Protein AF-A0A352AHE9-F1 (afdb_monomer_lite)

Sequence (67 aa):
MQTPLELCLLWNKTRQRQVPEAVIVEFYGYLQEFPPQVSDGLVAIHSVPVTPEGIDCSGVGLKFMGV

Radius of gyration: 14.29 Å; chains: 1; bounding box: 25×32×32 Å

Structure (mmCIF, N/CA/C/O backbone):
data_AF-A0A352AHE9-F1
#
_entry.id   AF-A0A352AHE9-F1
#
loop_
_atom_site.group_PDB
_atom_site.id
_atom_site.type_symbol
_atom_site.label_atom_id
_atom_site.label_alt_id
_atom_site.label_comp_id
_atom_site.label_asym_id
_atom_site.label_entity_id
_atom_site.label_seq_id
_atom_site.pdbx_PDB_ins_code
_atom_site.Cartn_x
_atom_site.Cartn_y
_atom_site.Cartn_z
_atom_site.occupancy
_atom_site.B_iso_or_equiv
_atom_site.auth_seq_id
_atom_site.auth_comp_id
_atom_site.auth_asym_id
_atom_site.auth_atom_id
_atom_site.pdbx_PDB_model_num
ATOM 1 N N . MET A 1 1 ? 4.343 -0.772 -2.887 1.00 68.94 1 MET A N 1
ATOM 2 C CA . MET A 1 1 ? 4.438 0.117 -1.705 1.00 68.94 1 MET A CA 1
ATOM 3 C C . MET A 1 1 ? 4.771 -0.760 -0.506 1.00 68.94 1 MET A C 1
ATOM 5 O O . MET A 1 1 ? 4.171 -1.820 -0.411 1.00 68.94 1 MET A O 1
ATOM 9 N N . GLN A 1 2 ? 5.726 -0.384 0.349 1.00 83.56 2 GLN A N 1
ATOM 10 C CA . GLN A 1 2 ? 6.180 -1.226 1.478 1.00 83.56 2 GLN A CA 1
ATOM 11 C C . GLN A 1 2 ? 5.692 -0.717 2.846 1.00 83.56 2 GLN A C 1
ATOM 13 O O . GLN A 1 2 ? 6.304 -0.992 3.873 1.00 83.56 2 GLN A O 1
ATOM 18 N N . THR A 1 3 ? 4.608 0.060 2.873 1.00 90.62 3 THR A N 1
ATOM 19 C CA . THR A 1 3 ? 4.076 0.639 4.111 1.00 90.62 3 THR A CA 1
ATOM 20 C C . THR A 1 3 ? 3.679 -0.465 5.099 1.00 90.62 3 THR A C 1
ATOM 22 O O . THR A 1 3 ? 2.924 -1.361 4.712 1.00 90.62 3 THR A O 1
ATOM 25 N N . PRO A 1 4 ? 4.134 -0.413 6.364 1.00 92.50 4 PRO A N 1
ATOM 26 C CA . PRO A 1 4 ? 3.740 -1.388 7.376 1.00 92.50 4 PRO A CA 1
ATOM 27 C C . PRO A 1 4 ? 2.221 -1.425 7.585 1.00 92.50 4 PRO A C 1
ATOM 29 O O . PRO A 1 4 ? 1.567 -0.379 7.604 1.00 92.50 4 PRO A O 1
ATOM 32 N N . LEU A 1 5 ? 1.664 -2.623 7.792 1.00 95.31 5 LEU A N 1
ATOM 33 C CA . LEU A 1 5 ? 0.224 -2.827 7.993 1.00 95.31 5 LEU A CA 1
ATOM 34 C C . LEU A 1 5 ? -0.330 -1.967 9.140 1.00 95.31 5 LEU A C 1
ATOM 36 O O . LEU A 1 5 ? -1.368 -1.325 8.994 1.00 95.31 5 LEU A O 1
ATOM 40 N N . GLU A 1 6 ? 0.392 -1.902 10.257 1.00 95.25 6 GLU A N 1
ATOM 41 C CA . GLU A 1 6 ? 0.023 -1.108 11.436 1.00 95.25 6 GLU A CA 1
ATOM 42 C C . GLU A 1 6 ? -0.153 0.376 11.099 1.00 95.25 6 GLU A C 1
ATOM 44 O O . GLU A 1 6 ? -1.106 1.016 11.548 1.00 95.25 6 GLU A O 1
ATOM 49 N N . LEU A 1 7 ? 0.722 0.913 10.245 1.00 93.44 7 LEU A N 1
ATOM 50 C CA . LEU A 1 7 ? 0.660 2.305 9.823 1.00 93.44 7 LEU A CA 1
ATOM 51 C C . LEU A 1 7 ? -0.536 2.552 8.893 1.00 93.44 7 LEU A C 1
ATOM 53 O O . LEU A 1 7 ? -1.232 3.557 9.039 1.00 93.44 7 LEU A O 1
ATOM 57 N N . CYS A 1 8 ? -0.837 1.610 7.994 1.00 94.38 8 CYS A N 1
ATOM 58 C CA . CYS A 1 8 ? -2.039 1.656 7.159 1.00 94.38 8 CYS A CA 1
ATOM 59 C C . CYS A 1 8 ? -3.326 1.660 8.003 1.00 94.38 8 CYS A C 1
ATOM 61 O O . CYS A 1 8 ? -4.235 2.452 7.739 1.00 94.38 8 CYS A O 1
ATOM 63 N N . LEU A 1 9 ? -3.393 0.812 9.035 1.00 96.94 9 LEU A N 1
ATOM 64 C CA . LEU A 1 9 ? -4.525 0.747 9.963 1.00 96.94 9 LEU A CA 1
ATOM 65 C C . LEU A 1 9 ? -4.665 2.042 10.774 1.00 96.94 9 LEU A C 1
ATOM 67 O O . LEU A 1 9 ? -5.776 2.556 10.921 1.00 96.94 9 LEU A O 1
ATOM 71 N N . LEU A 1 10 ? -3.551 2.602 11.254 1.00 95.44 10 LEU A N 1
ATOM 72 C CA . LEU A 1 10 ? -3.540 3.872 11.976 1.00 95.44 10 LEU A CA 1
ATOM 73 C C . LEU A 1 10 ? -4.049 5.021 11.096 1.00 95.44 10 LEU A C 1
ATOM 75 O O . LEU A 1 10 ? -4.938 5.763 11.507 1.00 95.44 10 LEU A O 1
ATOM 79 N N . TRP A 1 11 ? -3.540 5.147 9.869 1.00 93.75 11 TRP A N 1
ATOM 80 C CA . TRP A 1 11 ? -3.974 6.192 8.938 1.00 93.75 11 TRP A CA 1
ATOM 81 C C . TRP A 1 11 ? -5.437 6.056 8.527 1.00 93.75 11 TRP A C 1
ATOM 83 O O . TRP A 1 11 ? -6.110 7.062 8.323 1.00 93.75 11 TRP A O 1
ATOM 93 N N . ASN A 1 12 ? -5.967 4.838 8.411 1.00 97.00 12 ASN A N 1
ATOM 94 C CA . ASN A 1 12 ? -7.384 4.649 8.112 1.00 97.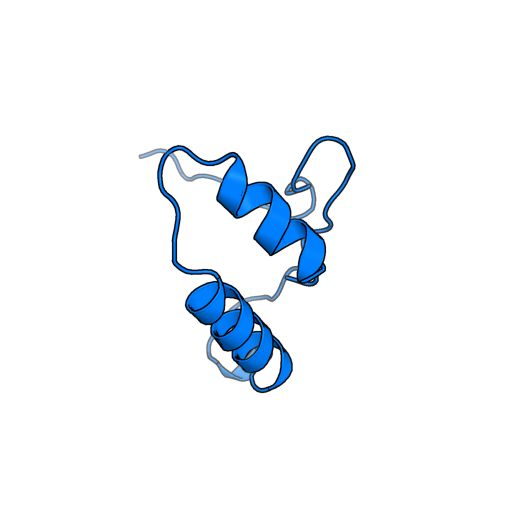00 12 ASN A CA 1
ATOM 95 C C . ASN A 1 12 ? -8.282 5.273 9.191 1.00 97.00 12 ASN A C 1
ATOM 97 O O . ASN A 1 12 ? -9.295 5.877 8.856 1.00 97.00 12 ASN A O 1
ATOM 101 N N . LYS A 1 13 ? -7.876 5.221 10.466 1.00 96.81 13 LYS A N 1
ATOM 102 C CA . LYS A 1 13 ? -8.633 5.810 11.586 1.00 96.81 13 LYS A CA 1
ATOM 103 C C . LYS A 1 13 ? -8.673 7.337 11.548 1.00 96.81 13 LYS A C 1
ATOM 105 O O . LYS A 1 13 ? -9.597 7.927 12.098 1.00 96.81 13 LYS A O 1
ATOM 110 N N . THR A 1 14 ? -7.712 7.980 10.887 1.00 94.69 14 THR A N 1
ATOM 111 C CA . THR A 1 14 ? -7.609 9.447 10.826 1.00 94.69 14 THR A CA 1
ATOM 112 C C . THR A 1 14 ? -8.164 10.054 9.534 1.00 94.69 14 THR A C 1
ATOM 114 O O . THR A 1 14 ? -8.266 11.275 9.427 1.00 94.69 14 THR A O 1
ATOM 117 N N . ARG A 1 15 ? -8.551 9.234 8.546 1.00 93.25 15 ARG A N 1
ATOM 118 C CA . ARG A 1 15 ? -9.107 9.698 7.264 1.00 93.25 15 ARG A CA 1
ATOM 119 C C . ARG A 1 15 ? -10.603 9.988 7.353 1.00 93.25 15 ARG A C 1
ATOM 121 O O . ARG A 1 15 ? -11.346 9.304 8.047 1.00 93.25 15 ARG A O 1
ATOM 128 N N . GLN A 1 16 ? -11.052 10.957 6.552 1.00 97.25 16 GLN A N 1
ATOM 129 C CA . GLN A 1 16 ? -12.469 11.316 6.420 1.00 97.25 16 GLN A CA 1
ATOM 130 C C . GLN A 1 16 ? -13.327 10.146 5.911 1.00 97.25 16 GLN A C 1
ATOM 132 O O . GLN A 1 16 ? -14.442 9.944 6.382 1.00 97.25 16 GLN A O 1
ATOM 137 N N . ARG A 1 17 ? -12.804 9.367 4.955 1.00 97.19 17 ARG A N 1
ATOM 138 C CA . ARG A 1 17 ? -13.404 8.106 4.508 1.00 97.19 17 ARG A CA 1
ATOM 139 C C . ARG A 1 17 ? -12.567 6.947 5.024 1.00 97.19 17 ARG A C 1
ATOM 141 O O . ARG A 1 17 ? -11.377 6.869 4.720 1.00 97.19 17 ARG A O 1
ATOM 148 N N . GLN A 1 18 ? -13.221 6.042 5.737 1.00 98.12 18 GLN A N 1
ATOM 149 C CA . GLN A 1 18 ? -12.614 4.849 6.310 1.00 98.12 18 GLN A CA 1
ATOM 150 C C . GLN A 1 18 ? -13.095 3.606 5.560 1.00 98.12 18 GLN A C 1
ATOM 152 O O . GLN A 1 18 ? -14.162 3.608 4.940 1.00 98.12 18 GLN A O 1
ATOM 157 N N . VAL A 1 19 ? -12.308 2.541 5.622 1.00 97.69 19 VAL A N 1
ATOM 158 C CA . VAL A 1 19 ? -12.716 1.194 5.205 1.00 97.69 19 VAL A CA 1
ATOM 159 C C . VAL A 1 19 ? -12.656 0.239 6.402 1.00 97.69 19 VAL A C 1
ATOM 161 O O . VAL A 1 19 ? -11.911 0.516 7.346 1.00 97.69 19 VAL A O 1
ATOM 164 N N . PRO A 1 20 ? -13.408 -0.877 6.405 1.00 98.50 20 PRO A N 1
ATOM 165 C CA . PRO A 1 20 ? -13.250 -1.910 7.427 1.00 98.50 20 PRO A CA 1
ATOM 166 C C . PRO A 1 20 ? -11.803 -2.414 7.495 1.00 98.50 20 PRO A C 1
ATOM 168 O O . PRO A 1 20 ? -11.159 -2.576 6.459 1.00 98.50 20 PRO A O 1
ATOM 171 N N . GLU A 1 21 ? -11.300 -2.705 8.699 1.00 98.06 21 GLU A N 1
ATOM 172 C CA . GLU A 1 21 ? -9.906 -3.148 8.888 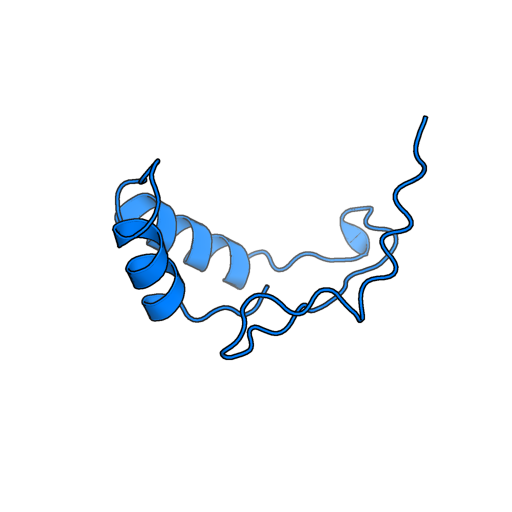1.00 98.06 21 GLU A CA 1
ATOM 173 C C . GLU A 1 21 ? -9.583 -4.413 8.075 1.00 98.06 21 GLU A C 1
ATOM 175 O O . GLU A 1 21 ? -8.507 -4.500 7.488 1.00 98.06 21 GLU A O 1
ATOM 180 N N . ALA A 1 22 ? -10.541 -5.339 7.947 1.00 98.25 22 ALA A N 1
ATOM 181 C CA . ALA A 1 22 ? -10.395 -6.557 7.147 1.00 98.25 22 ALA A CA 1
ATOM 182 C C . ALA A 1 22 ? -10.012 -6.274 5.684 1.00 98.25 22 ALA A C 1
ATOM 184 O O . ALA A 1 22 ? -9.170 -6.976 5.137 1.00 98.25 22 ALA A O 1
ATOM 185 N N . VAL A 1 23 ? -10.549 -5.204 5.082 1.00 98.25 23 VAL A N 1
ATOM 186 C CA . VAL A 1 23 ? -10.211 -4.806 3.704 1.00 98.25 23 VAL A CA 1
ATOM 187 C C . VAL A 1 23 ? -8.736 -4.417 3.600 1.00 98.25 23 VAL A C 1
ATOM 189 O O . VAL A 1 23 ? -8.078 -4.739 2.618 1.00 98.25 23 VAL A O 1
ATOM 192 N N . ILE A 1 24 ? -8.194 -3.740 4.615 1.00 98.06 24 ILE A N 1
ATOM 193 C CA . ILE A 1 24 ? -6.784 -3.324 4.640 1.00 98.06 24 ILE A CA 1
ATOM 194 C C . ILE A 1 24 ? -5.875 -4.536 4.821 1.00 98.06 24 ILE A C 1
ATOM 196 O O . ILE A 1 24 ? -4.862 -4.636 4.135 1.00 98.06 24 ILE A O 1
ATOM 200 N N . VAL A 1 25 ? -6.235 -5.446 5.728 1.00 98.00 25 VAL A N 1
ATOM 201 C CA . VAL A 1 25 ? -5.469 -6.673 5.992 1.00 98.00 25 VAL A CA 1
ATOM 202 C C . VAL A 1 25 ? -5.435 -7.567 4.754 1.00 98.00 25 VAL A C 1
ATOM 204 O O . VAL A 1 25 ? -4.362 -8.016 4.357 1.00 98.00 25 VAL A O 1
ATOM 207 N N . GLU A 1 26 ? -6.584 -7.777 4.113 1.00 98.19 26 GLU A N 1
ATOM 208 C CA . GLU A 1 26 ? -6.686 -8.581 2.896 1.00 98.19 26 GLU A CA 1
ATOM 209 C C . GLU A 1 26 ? -5.867 -7.960 1.756 1.00 98.19 26 GLU A C 1
ATOM 211 O O . GLU A 1 26 ? -5.039 -8.628 1.140 1.00 98.19 26 GLU A O 1
ATOM 216 N N . PHE A 1 27 ? -6.010 -6.650 1.534 1.00 96.56 27 PHE A N 1
ATOM 217 C CA . PHE A 1 27 ? -5.261 -5.959 0.487 1.00 96.56 27 PHE A CA 1
ATOM 218 C C . PHE A 1 27 ? -3.750 -5.945 0.751 1.00 96.56 27 PHE A C 1
ATOM 220 O O . PHE A 1 27 ? -2.955 -6.063 -0.180 1.00 96.56 27 PHE A O 1
ATOM 227 N N . TYR A 1 28 ? -3.336 -5.835 2.017 1.00 96.44 28 TYR A N 1
ATOM 228 C CA . TYR A 1 28 ? -1.933 -5.971 2.401 1.00 96.44 28 TYR A CA 1
ATOM 229 C C . TYR A 1 28 ? -1.394 -7.360 2.045 1.00 96.44 28 TYR A C 1
ATOM 231 O O . TYR A 1 28 ? -0.312 -7.447 1.471 1.00 96.44 28 TYR A O 1
ATOM 239 N N . GLY A 1 29 ? -2.161 -8.420 2.322 1.00 96.44 29 GLY A N 1
ATOM 240 C CA . GLY A 1 29 ? -1.826 -9.791 1.935 1.00 96.44 29 GLY A CA 1
ATOM 241 C C . GLY A 1 29 ? -1.648 -9.943 0.424 1.00 96.44 29 GLY A C 1
ATOM 242 O O . GLY A 1 29 ? -0.589 -10.382 -0.021 1.00 96.44 29 GLY A O 1
ATOM 243 N N . TYR A 1 30 ? -2.620 -9.480 -0.369 1.00 96.00 30 TYR A N 1
ATOM 244 C CA . TYR A 1 30 ? -2.529 -9.548 -1.831 1.00 96.00 30 TYR A CA 1
ATOM 245 C C . TYR A 1 30 ? -1.317 -8.804 -2.392 1.00 96.00 30 TYR A C 1
ATOM 247 O O . TYR A 1 30 ? -0.701 -9.282 -3.336 1.00 96.00 30 TYR A O 1
ATOM 255 N N . LEU A 1 31 ? -0.928 -7.666 -1.812 1.00 93.31 31 LEU A N 1
ATOM 256 C CA . LEU A 1 31 ? 0.270 -6.946 -2.253 1.00 93.31 31 LEU A CA 1
ATOM 257 C C . LEU A 1 31 ? 1.579 -7.700 -1.968 1.00 93.31 31 LEU A C 1
ATOM 259 O O . LEU A 1 31 ? 2.563 -7.460 -2.668 1.00 93.31 31 LEU A O 1
ATOM 263 N N . GLN A 1 32 ? 1.616 -8.564 -0.946 1.00 92.44 32 GLN A N 1
ATOM 264 C CA . GLN A 1 32 ? 2.772 -9.427 -0.676 1.00 92.44 32 GLN A CA 1
ATOM 265 C C . GLN A 1 32 ? 2.795 -10.646 -1.602 1.00 92.44 32 GLN A C 1
ATOM 267 O O . GLN A 1 32 ? 3.864 -11.052 -2.049 1.00 92.44 32 GLN A O 1
ATOM 272 N N . GLU A 1 33 ? 1.627 -11.223 -1.883 1.00 96.25 33 GLU A N 1
ATOM 273 C CA . GLU A 1 33 ? 1.496 -12.406 -2.739 1.00 96.25 33 GLU A CA 1
ATOM 274 C C . GLU A 1 33 ? 1.679 -12.068 -4.227 1.00 96.25 33 GLU A C 1
ATOM 276 O O . GLU A 1 33 ? 2.325 -12.809 -4.966 1.00 96.25 33 GLU A O 1
ATOM 281 N N . PHE A 1 34 ? 1.175 -10.907 -4.645 1.00 94.38 34 PHE A N 1
ATOM 282 C CA . PHE A 1 34 ? 1.194 -10.420 -6.022 1.00 94.38 34 PHE A CA 1
ATOM 283 C C . PHE A 1 34 ? 1.896 -9.054 -6.097 1.00 94.38 34 PHE A C 1
ATOM 285 O O . PHE A 1 34 ? 1.254 -8.029 -6.360 1.00 94.38 34 PHE A O 1
ATOM 292 N N . PRO A 1 35 ? 3.219 -8.991 -5.838 1.00 93.25 35 PRO A N 1
ATOM 293 C CA . PRO A 1 35 ? 3.954 -7.741 -5.955 1.00 93.25 35 PRO A CA 1
ATOM 294 C C . PRO A 1 35 ? 3.934 -7.275 -7.417 1.00 93.25 35 PRO A C 1
ATOM 296 O O . PRO A 1 35 ? 4.171 -8.099 -8.300 1.00 93.25 35 PRO A O 1
ATOM 299 N N . PRO A 1 36 ? 3.726 -5.975 -7.697 1.00 92.81 36 PRO A 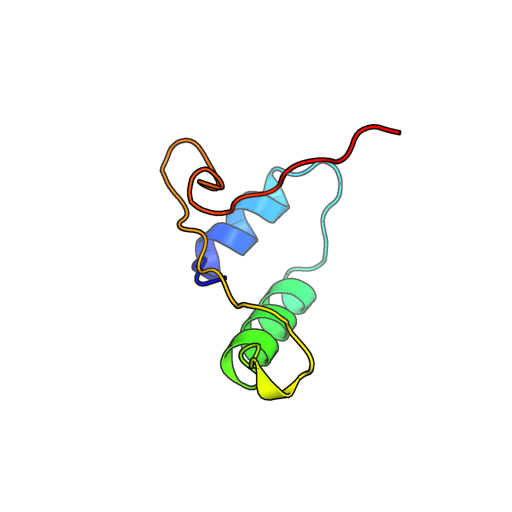N 1
ATOM 300 C CA . PRO A 1 36 ? 3.689 -5.471 -9.067 1.00 92.81 36 PRO A CA 1
ATOM 301 C C . PRO A 1 36 ? 4.987 -5.807 -9.799 1.00 92.81 36 PRO A C 1
ATOM 303 O O . PRO A 1 36 ? 6.072 -5.618 -9.244 1.00 92.81 36 PRO A O 1
ATOM 306 N N . GLN A 1 37 ? 4.873 -6.276 -11.039 1.00 94.00 37 GLN A N 1
ATOM 307 C CA . GLN A 1 37 ? 5.991 -6.651 -11.900 1.00 94.00 37 GLN A CA 1
ATOM 308 C C . GLN A 1 37 ? 5.975 -5.849 -13.205 1.00 94.00 37 GLN A C 1
ATOM 310 O O . GLN A 1 37 ? 4.931 -5.462 -13.721 1.00 94.00 37 GLN A O 1
ATOM 315 N N . VAL A 1 38 ? 7.153 -5.629 -13.796 1.00 94.75 38 VAL A N 1
ATOM 316 C CA . VAL A 1 38 ? 7.253 -5.037 -15.146 1.00 94.75 38 VAL A CA 1
ATOM 317 C C . VAL A 1 38 ? 6.529 -5.920 -16.173 1.00 94.75 38 VAL A C 1
ATOM 319 O O . VAL A 1 38 ? 5.927 -5.414 -17.118 1.00 94.75 38 VAL A O 1
ATOM 322 N N . SER A 1 39 ? 6.512 -7.240 -15.950 1.00 95.25 39 SER A N 1
ATOM 323 C CA . SER A 1 39 ? 5.776 -8.205 -16.774 1.00 95.25 39 SER A CA 1
ATOM 324 C C . SER A 1 39 ? 4.260 -8.000 -16.779 1.00 95.25 39 SER A C 1
ATOM 326 O O . SER A 1 39 ? 3.609 -8.485 -17.699 1.00 95.25 39 SER A O 1
ATOM 328 N N . ASP A 1 40 ? 3.705 -7.244 -15.828 1.00 91.94 40 ASP A N 1
ATOM 329 C CA . ASP A 1 40 ? 2.277 -6.899 -15.791 1.00 91.94 40 ASP A CA 1
ATOM 330 C C . ASP A 1 40 ? 1.916 -5.800 -16.813 1.00 91.94 40 ASP A C 1
ATOM 332 O O . ASP A 1 40 ? 0.790 -5.308 -16.844 1.00 91.94 40 A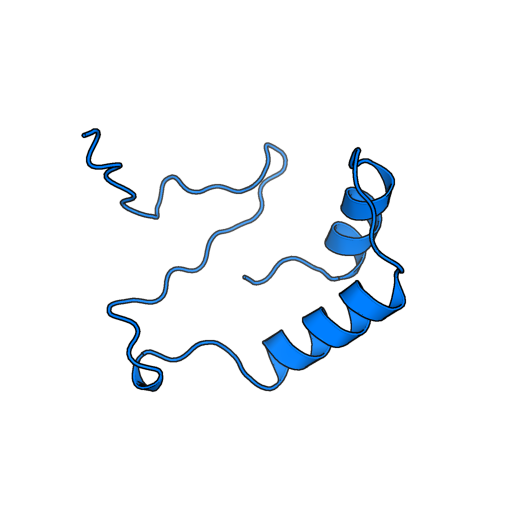SP A O 1
ATOM 336 N N . GLY A 1 41 ? 2.873 -5.382 -17.652 1.00 95.62 41 GLY A N 1
ATOM 337 C CA . GLY A 1 41 ? 2.716 -4.294 -18.620 1.00 95.62 41 GLY A CA 1
ATOM 338 C C . GLY A 1 41 ? 3.067 -2.913 -18.056 1.00 95.62 41 GLY A C 1
ATOM 339 O O . GLY A 1 41 ? 2.740 -1.896 -18.668 1.00 95.62 41 GLY A O 1
ATOM 340 N N . LEU A 1 42 ? 3.731 -2.854 -16.897 1.00 91.94 42 LEU A N 1
ATOM 341 C CA . LEU A 1 42 ? 4.188 -1.610 -16.278 1.00 91.94 42 LEU A CA 1
ATOM 342 C C . LEU A 1 42 ? 5.490 -1.128 -16.931 1.00 91.94 42 LEU A C 1
ATOM 344 O O . LEU A 1 42 ? 6.457 -1.877 -17.014 1.00 91.94 42 LEU A O 1
ATOM 348 N N . VAL A 1 43 ? 5.551 0.148 -17.330 1.00 94.00 43 VAL A N 1
ATOM 349 C CA . VAL A 1 43 ? 6.765 0.750 -17.928 1.00 94.00 43 VAL A CA 1
ATOM 350 C C . VAL A 1 43 ? 7.939 0.753 -16.944 1.00 94.00 43 VAL A C 1
ATOM 352 O O . VAL A 1 43 ? 9.079 0.504 -17.327 1.00 94.00 43 VAL A O 1
ATOM 355 N N . ALA A 1 44 ? 7.663 1.048 -15.675 1.00 90.25 44 ALA A N 1
ATOM 356 C CA . ALA A 1 44 ? 8.639 1.043 -14.596 1.00 90.25 44 ALA A CA 1
ATOM 357 C C . ALA A 1 44 ? 7.936 0.843 -13.251 1.00 90.25 44 ALA A C 1
ATOM 359 O O . ALA A 1 44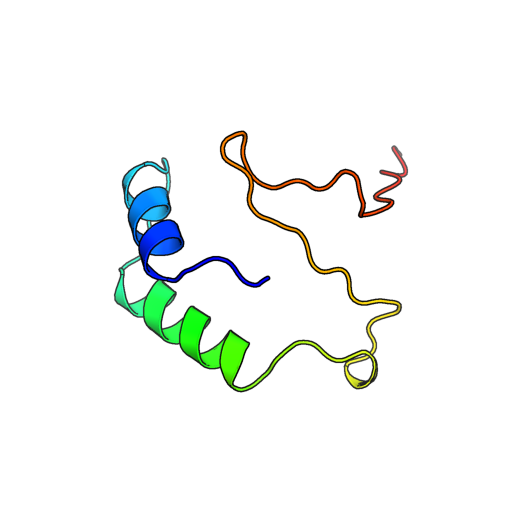 ? 6.759 1.174 -13.094 1.00 90.25 44 ALA A O 1
ATOM 360 N N . ILE A 1 45 ? 8.681 0.339 -12.269 1.00 90.31 45 ILE A N 1
ATOM 361 C CA . ILE A 1 45 ? 8.230 0.216 -10.883 1.00 90.31 45 ILE A CA 1
ATOM 362 C C . ILE A 1 45 ? 9.082 1.129 -10.016 1.00 90.31 45 ILE A C 1
ATOM 364 O O . ILE A 1 45 ? 10.309 1.050 -10.030 1.00 90.31 45 ILE A O 1
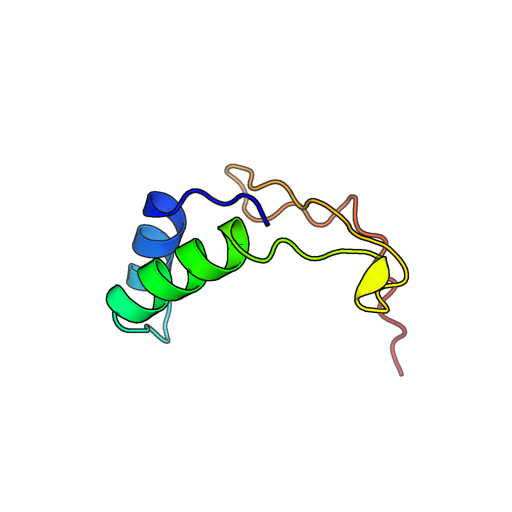ATOM 368 N N . HIS A 1 46 ? 8.413 1.953 -9.214 1.00 88.31 46 HIS A N 1
ATOM 369 C CA . HIS A 1 46 ? 9.054 2.818 -8.236 1.00 88.31 46 HIS A CA 1
ATOM 370 C C . HIS A 1 46 ? 8.621 2.420 -6.827 1.00 88.31 46 HIS A C 1
ATOM 372 O O . HIS A 1 46 ? 7.429 2.308 -6.532 1.00 88.31 46 HIS A O 1
ATOM 378 N N . SER A 1 47 ? 9.599 2.220 -5.946 1.00 87.31 47 SER A N 1
ATOM 379 C CA . SER A 1 47 ? 9.335 2.137 -4.511 1.00 87.31 47 SER A CA 1
ATOM 380 C C . SER A 1 47 ? 9.282 3.549 -3.949 1.00 87.31 47 SER A C 1
ATOM 382 O O . SER A 1 47 ? 10.210 4.328 -4.147 1.00 87.31 47 SER A O 1
ATOM 384 N N . VAL A 1 48 ? 8.183 3.867 -3.272 1.00 86.88 48 VAL A N 1
ATOM 385 C CA . VAL A 1 48 ? 7.955 5.176 -2.660 1.00 86.88 48 VAL A CA 1
ATOM 386 C C . VAL A 1 48 ? 8.076 4.999 -1.149 1.00 86.88 48 VAL A C 1
ATOM 388 O O . VAL A 1 48 ? 7.252 4.270 -0.578 1.00 86.88 48 VAL A O 1
ATOM 391 N N . PRO A 1 49 ? 9.110 5.567 -0.507 1.00 84.38 49 PRO A N 1
ATOM 392 C CA . PRO A 1 49 ? 9.287 5.432 0.926 1.00 84.38 49 PRO A CA 1
ATOM 393 C C . PRO A 1 49 ? 8.248 6.260 1.686 1.00 84.38 49 PRO A C 1
ATOM 395 O O . PRO A 1 49 ? 7.749 7.284 1.215 1.00 84.38 49 PRO A O 1
ATOM 398 N N . VAL A 1 50 ? 7.923 5.793 2.889 1.00 85.44 50 VAL A N 1
ATOM 399 C CA . VAL A 1 50 ? 7.151 6.563 3.863 1.00 85.44 50 VAL A CA 1
ATOM 400 C C . VAL A 1 50 ? 8.137 7.208 4.828 1.00 85.44 50 VAL A C 1
ATOM 402 O O . VAL A 1 50 ? 8.943 6.509 5.441 1.00 85.44 50 VAL A O 1
ATOM 405 N N . THR A 1 51 ? 8.069 8.527 4.952 1.00 83.06 51 THR A N 1
ATOM 406 C CA . THR A 1 51 ? 8.843 9.340 5.891 1.00 83.06 51 THR A CA 1
ATOM 407 C C . THR A 1 51 ? 7.916 9.896 6.983 1.00 83.06 51 THR A C 1
ATOM 409 O O . THR A 1 51 ? 6.688 9.820 6.854 1.00 83.06 51 THR A O 1
ATOM 412 N N . PRO A 1 52 ? 8.454 10.453 8.083 1.00 77.75 52 PRO A N 1
ATOM 413 C CA . PRO A 1 52 ? 7.641 11.116 9.106 1.00 77.75 52 PRO A CA 1
ATOM 414 C C . PRO A 1 52 ? 6.755 12.249 8.560 1.00 77.75 52 PRO A C 1
ATOM 416 O O . PRO A 1 52 ? 5.694 12.527 9.115 1.00 77.75 52 PRO A O 1
ATOM 419 N N . GLU A 1 53 ? 7.169 12.881 7.463 1.00 78.69 53 GLU A N 1
ATOM 420 C CA . GLU A 1 53 ? 6.467 13.977 6.789 1.00 78.69 53 GLU A CA 1
ATOM 421 C C . GLU A 1 53 ? 5.384 13.486 5.811 1.00 78.69 53 GLU A C 1
ATOM 423 O O . GLU A 1 53 ? 4.589 14.290 5.322 1.00 78.69 53 GLU A O 1
ATOM 428 N N . GLY A 1 54 ? 5.320 12.179 5.532 1.00 78.62 54 GLY A N 1
ATOM 429 C CA . GLY A 1 54 ? 4.322 11.573 4.655 1.00 78.62 54 GLY A CA 1
ATOM 430 C C . GLY A 1 54 ? 4.914 10.593 3.645 1.00 78.62 54 GLY A C 1
ATOM 431 O O . GLY A 1 54 ? 5.862 9.868 3.920 1.00 78.62 54 GLY A O 1
ATOM 432 N N . ILE A 1 55 ? 4.299 10.509 2.467 1.00 83.56 55 ILE A N 1
ATOM 433 C CA . ILE A 1 55 ? 4.785 9.659 1.374 1.00 83.56 55 ILE A CA 1
ATOM 434 C C . ILE A 1 55 ? 5.746 10.497 0.522 1.00 83.56 55 ILE A C 1
ATOM 436 O O . ILE A 1 55 ? 5.326 11.507 -0.045 1.00 83.56 55 ILE A O 1
ATOM 440 N N . ASP A 1 56 ? 7.009 10.084 0.413 1.00 83.94 56 ASP A N 1
ATOM 441 C CA . ASP A 1 56 ? 8.018 10.814 -0.360 1.00 83.94 56 ASP A CA 1
ATOM 442 C C . ASP A 1 56 ? 7.993 10.409 -1.838 1.00 83.94 56 ASP A C 1
ATOM 444 O O . ASP A 1 56 ? 8.629 9.447 -2.271 1.00 83.94 56 ASP A O 1
ATOM 448 N N . CYS A 1 57 ? 7.252 11.183 -2.629 1.00 79.44 57 CYS A N 1
ATOM 449 C CA . CYS A 1 57 ? 7.139 11.002 -4.074 1.00 79.44 57 CYS A CA 1
ATOM 450 C C . CYS A 1 57 ? 8.252 11.695 -4.880 1.00 79.44 57 CYS A C 1
ATOM 452 O O . CYS A 1 57 ? 8.191 11.662 -6.107 1.00 79.44 57 CYS A O 1
ATOM 454 N N . SER A 1 58 ? 9.249 12.332 -4.250 1.00 79.50 58 SER A N 1
ATOM 455 C CA . SER A 1 58 ? 10.260 13.139 -4.959 1.00 79.50 58 SER A CA 1
ATOM 456 C C . SER A 1 58 ? 11.099 12.330 -5.958 1.00 79.50 58 SER A C 1
ATOM 458 O O . SER A 1 58 ? 11.505 12.851 -6.997 1.00 79.50 58 SER A O 1
ATOM 460 N N . GLY A 1 59 ? 11.301 11.038 -5.684 1.00 71.94 59 GLY A N 1
ATOM 461 C CA . GLY A 1 59 ? 11.997 10.098 -6.567 1.00 71.94 59 GLY A CA 1
ATOM 462 C C . GLY A 1 59 ? 11.148 9.539 -7.716 1.00 71.94 59 GLY A C 1
ATOM 463 O O . GLY A 1 59 ? 11.674 8.828 -8.573 1.00 71.94 59 GLY A O 1
ATOM 464 N N . VAL A 1 60 ? 9.846 9.837 -7.756 1.00 73.38 60 VAL A N 1
ATOM 465 C CA . VAL A 1 60 ? 8.950 9.429 -8.842 1.00 73.38 60 VAL A CA 1
ATOM 466 C C . VAL A 1 60 ? 8.742 10.641 -9.737 1.00 73.38 60 VAL A C 1
ATOM 468 O O . VAL A 1 60 ? 8.093 11.605 -9.343 1.00 73.38 60 VAL A O 1
ATOM 471 N N . GLY A 1 61 ? 9.303 10.611 -10.947 1.00 63.00 61 GLY A N 1
ATOM 472 C CA . GLY A 1 61 ? 9.188 11.682 -11.940 1.00 63.00 61 GLY A CA 1
ATOM 473 C C . GLY A 1 61 ? 7.772 11.836 -12.505 1.00 63.00 61 GLY A C 1
ATOM 474 O O . GLY A 1 61 ? 7.573 11.707 -13.711 1.00 63.00 61 GLY A O 1
ATOM 475 N N . LEU A 1 62 ? 6.781 12.109 -11.654 1.00 57.47 62 LEU A N 1
ATOM 476 C CA . LEU A 1 62 ? 5.424 12.475 -12.036 1.00 57.47 62 LEU A CA 1
ATOM 477 C C . LEU A 1 62 ? 5.460 13.889 -12.627 1.00 57.47 62 LEU A C 1
ATOM 479 O O . LEU A 1 62 ? 5.150 14.879 -11.967 1.00 57.47 62 LEU A O 1
ATOM 483 N N . LYS A 1 63 ? 5.847 14.000 -13.901 1.00 49.06 63 LYS A N 1
ATOM 484 C CA . LYS A 1 63 ? 5.455 15.155 -14.708 1.00 49.06 63 LYS A CA 1
ATOM 485 C C . LYS A 1 63 ? 3.945 15.065 -14.885 1.00 49.06 63 LYS A C 1
ATOM 487 O O . LYS A 1 63 ? 3.465 14.353 -15.762 1.00 49.06 63 LYS A O 1
ATOM 492 N N . PHE A 1 64 ? 3.195 15.776 -14.050 1.00 47.41 64 PHE A N 1
ATOM 493 C CA . PHE A 1 64 ? 1.812 16.098 -14.370 1.00 47.41 64 PHE A CA 1
ATOM 494 C C . PHE A 1 64 ? 1.844 16.915 -15.666 1.00 47.41 64 PHE A C 1
ATOM 496 O O . PHE A 1 64 ? 2.216 18.087 -15.663 1.00 47.41 64 PHE A O 1
ATOM 503 N N . MET A 1 65 ? 1.536 16.275 -16.796 1.00 41.44 65 MET A N 1
ATOM 504 C CA . MET A 1 65 ? 1.185 16.993 -18.016 1.00 41.44 65 MET A CA 1
ATOM 505 C C . MET A 1 65 ? -0.154 17.663 -17.729 1.00 41.44 65 MET A C 1
ATOM 507 O O . MET A 1 65 ? -1.205 17.036 -17.827 1.00 41.44 65 MET A O 1
ATOM 511 N N . GLY A 1 66 ? -0.085 18.911 -17.264 1.00 40.78 66 GLY A N 1
ATOM 512 C CA . GLY A 1 66 ? -1.233 19.799 -17.235 1.00 40.78 66 GLY A CA 1
ATOM 513 C C . GLY A 1 66 ? -1.767 19.930 -18.655 1.00 40.78 66 GLY A C 1
ATOM 514 O O . GLY A 1 66 ? -1.008 20.261 -19.569 1.00 40.78 66 GLY A O 1
ATOM 515 N N . VAL A 1 67 ? -3.042 19.590 -18.817 1.00 42.09 67 VAL A N 1
ATOM 516 C CA . VAL A 1 67 ? -3.856 19.990 -19.966 1.00 42.09 67 VAL A CA 1
ATOM 517 C C . VAL A 1 67 ? -4.409 21.374 -19.671 1.00 42.09 67 VAL A C 1
ATOM 519 O O . VAL A 1 67 ? -4.821 21.583 -18.505 1.00 42.09 67 VAL A O 1
#

Secondary structure (DSSP, 8-state):
----HHHHHHHHHHSSS---HHHHHHHHHHHHHS---GGGT-S------EETTEE--TTS-------

pLDDT: mean 86.7, std 14.93, range [40.78, 98.5]

Foldseek 3Di:
DPDDLVVVVVVLVVDPDHDPSVVSVVVVVCCVVCPDDVVVVDPDDDDFDADPVGTHCVPPPPPPPDD